Protein AF-A0A0J0YSY3-F1 (afdb_monomer_lite)

Structure (mmCIF, N/CA/C/O backbone):
data_AF-A0A0J0YSY3-F1
#
_entry.id   AF-A0A0J0YSY3-F1
#
loop_
_atom_site.group_PDB
_atom_site.id
_atom_site.type_symbol
_atom_site.label_atom_id
_atom_site.label_alt_id
_atom_site.label_comp_id
_atom_site.label_asym_id
_atom_site.label_entity_id
_atom_site.label_seq_id
_atom_site.pdbx_PDB_ins_code
_atom_site.Cartn_x
_atom_site.Cartn_y
_atom_site.Cartn_z
_atom_site.occupancy
_atom_site.B_iso_or_equiv
_atom_site.auth_seq_id
_atom_site.auth_comp_id
_atom_site.auth_asym_id
_atom_site.auth_atom_id
_atom_site.pdbx_PDB_model_num
ATOM 1 N N . MET A 1 1 ? 6.461 1.077 -29.428 1.00 38.81 1 MET A N 1
ATOM 2 C CA . MET A 1 1 ? 5.343 1.851 -28.844 1.00 38.81 1 MET A CA 1
ATOM 3 C C . MET A 1 1 ? 5.913 2.644 -27.682 1.00 38.81 1 MET A C 1
ATOM 5 O O . MET A 1 1 ? 6.578 2.039 -26.854 1.00 38.81 1 MET A O 1
ATOM 9 N N . ASN A 1 2 ? 5.738 3.968 -27.668 1.00 38.34 2 ASN A N 1
ATOM 10 C CA . ASN A 1 2 ? 6.139 4.813 -26.539 1.00 38.34 2 ASN A CA 1
ATOM 11 C C . ASN A 1 2 ? 5.168 4.562 -25.381 1.00 38.34 2 ASN A C 1
ATOM 13 O O . ASN A 1 2 ? 4.008 4.968 -25.473 1.00 38.34 2 ASN A O 1
ATOM 17 N N . ASN A 1 3 ? 5.628 3.904 -24.317 1.00 43.31 3 ASN A N 1
ATOM 18 C CA . ASN A 1 3 ? 4.895 3.828 -23.055 1.00 43.31 3 ASN A CA 1
ATOM 19 C C . ASN A 1 3 ? 4.979 5.204 -22.387 1.00 43.31 3 ASN A C 1
ATOM 21 O O . ASN A 1 3 ? 5.912 5.491 -21.647 1.00 43.31 3 ASN A O 1
ATOM 25 N N . ARG A 1 4 ? 4.044 6.099 -22.718 1.00 50.94 4 ARG A N 1
ATOM 26 C CA . ARG A 1 4 ? 3.921 7.387 -22.031 1.00 50.94 4 ARG A CA 1
ATOM 27 C C . ARG A 1 4 ? 3.409 7.129 -20.617 1.00 50.94 4 ARG A C 1
ATOM 29 O O . ARG A 1 4 ? 2.248 6.764 -20.460 1.00 50.94 4 ARG A O 1
ATOM 36 N N . LEU A 1 5 ? 4.267 7.334 -19.624 1.00 56.03 5 LEU A N 1
ATOM 37 C CA . LEU A 1 5 ? 3.858 7.396 -18.226 1.00 56.03 5 LEU A CA 1
ATOM 38 C C . LEU A 1 5 ? 2.898 8.559 -18.011 1.00 56.03 5 LEU A C 1
ATOM 40 O O . LEU A 1 5 ? 3.071 9.651 -18.569 1.00 56.03 5 LEU A O 1
ATOM 44 N N . T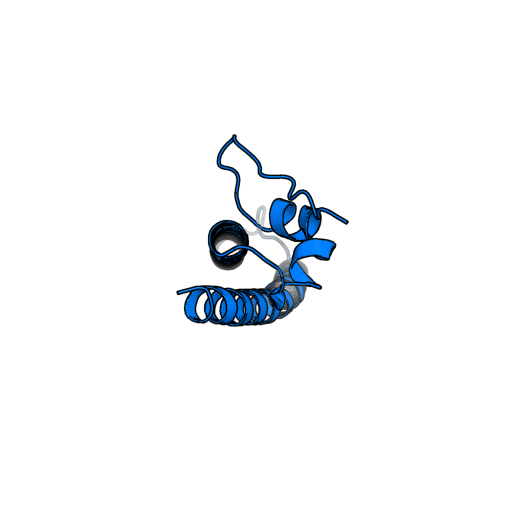HR A 1 6 ? 1.902 8.329 -17.168 1.00 59.59 6 THR A N 1
ATOM 45 C CA . THR A 1 6 ? 1.041 9.407 -16.690 1.00 59.59 6 THR A CA 1
ATOM 46 C C . THR A 1 6 ? 1.732 10.006 -15.474 1.00 59.59 6 THR A C 1
ATOM 48 O O . THR A 1 6 ? 1.519 9.564 -14.355 1.00 59.59 6 THR A O 1
ATOM 51 N N . VAL A 1 7 ? 2.646 10.952 -15.701 1.00 55.84 7 VAL A N 1
ATOM 52 C CA . VAL A 1 7 ? 3.367 11.623 -14.610 1.00 55.84 7 VAL A CA 1
ATOM 53 C C . VAL A 1 7 ? 2.464 12.691 -14.005 1.00 55.84 7 VAL A C 1
ATOM 55 O O . VAL A 1 7 ? 2.104 13.669 -14.672 1.00 55.84 7 VAL A O 1
ATOM 58 N N . ASN A 1 8 ? 2.119 12.532 -12.731 1.00 56.97 8 ASN A N 1
ATOM 59 C CA . ASN A 1 8 ? 1.358 13.535 -12.006 1.00 56.97 8 ASN A CA 1
ATOM 60 C C . ASN A 1 8 ? 2.258 14.717 -11.605 1.00 56.97 8 ASN A C 1
ATOM 62 O O . ASN A 1 8 ? 3.100 14.624 -10.714 1.00 56.97 8 ASN A O 1
ATOM 66 N N . LYS A 1 9 ? 2.058 15.865 -12.261 1.00 53.47 9 LYS A N 1
ATOM 67 C CA . LYS A 1 9 ? 2.801 17.109 -11.989 1.00 53.47 9 LYS A CA 1
ATOM 68 C C . LYS A 1 9 ? 2.396 17.804 -10.682 1.00 53.47 9 LYS A C 1
ATOM 70 O O . LYS A 1 9 ? 3.005 18.808 -10.332 1.00 53.47 9 LYS A O 1
ATOM 75 N N . PHE A 1 10 ? 1.386 17.299 -9.972 1.00 55.12 10 PHE A N 1
ATOM 76 C CA . PHE A 1 10 ? 0.895 17.864 -8.711 1.00 55.12 10 PHE A CA 1
ATOM 77 C C . PHE A 1 10 ? 1.522 17.223 -7.462 1.00 55.12 10 PHE A C 1
ATOM 79 O O . PHE A 1 10 ? 1.003 17.410 -6.367 1.00 55.12 10 PHE A O 1
ATOM 86 N N . HIS A 1 11 ? 2.637 16.495 -7.604 1.00 51.09 11 HIS A N 1
ATOM 87 C CA . HIS A 1 11 ? 3.420 15.907 -6.503 1.00 51.09 11 HIS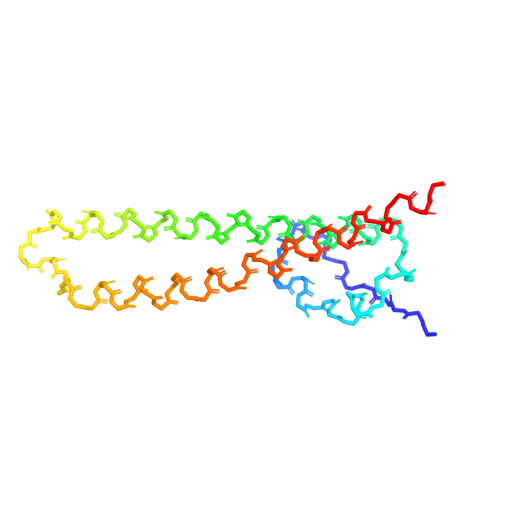 A CA 1
ATOM 88 C C . HIS A 1 11 ? 2.699 14.865 -5.630 1.00 51.09 11 HIS A C 1
ATOM 90 O O . HIS A 1 11 ? 3.269 14.412 -4.642 1.00 51.09 11 HIS A O 1
ATOM 96 N N . TYR A 1 12 ? 1.486 14.438 -5.989 1.00 52.75 12 TYR A N 1
ATOM 97 C CA . TYR A 1 12 ? 0.870 13.269 -5.369 1.00 52.75 12 TYR A CA 1
ATOM 98 C C . TYR A 1 12 ? 1.510 12.010 -5.957 1.00 52.75 12 TYR A C 1
ATOM 100 O O . TYR A 1 12 ? 1.253 11.648 -7.101 1.00 52.75 12 TYR A O 1
ATOM 108 N N . SER A 1 13 ? 2.388 11.389 -5.175 1.00 69.75 13 SER A N 1
ATOM 109 C CA . SER A 1 13 ? 2.993 10.082 -5.424 1.00 69.75 13 SER A CA 1
ATOM 110 C C . SER A 1 13 ? 2.369 9.050 -4.480 1.00 69.75 13 SER A C 1
ATOM 112 O O . SER A 1 13 ? 1.883 9.395 -3.404 1.00 69.75 13 SER A O 1
ATOM 114 N N . GLY A 1 14 ? 2.303 7.784 -4.898 1.00 85.19 14 GLY A N 1
ATOM 115 C CA . GLY A 1 14 ? 1.735 6.720 -4.067 1.00 85.19 14 GLY A CA 1
ATOM 116 C C . GLY A 1 14 ? 1.080 5.596 -4.862 1.00 85.19 14 GLY A C 1
ATOM 117 O O . GLY A 1 14 ? 1.278 5.454 -6.070 1.00 85.19 14 GLY A O 1
ATOM 118 N N . LEU A 1 15 ? 0.255 4.805 -4.172 1.00 88.50 15 LEU A N 1
ATOM 119 C CA . LEU A 1 15 ? -0.381 3.615 -4.740 1.00 88.50 15 LEU A CA 1
ATOM 120 C C . LEU A 1 15 ? -1.246 3.905 -5.985 1.00 88.50 15 LEU A C 1
ATOM 122 O O . LEU A 1 15 ? -1.133 3.146 -6.945 1.00 88.50 15 LEU A O 1
ATOM 126 N N . PRO A 1 16 ? -2.066 4.977 -6.048 1.00 88.12 16 PRO A N 1
ATOM 127 C CA . PRO A 1 16 ? -2.862 5.258 -7.245 1.00 88.12 16 PRO A CA 1
ATOM 128 C C . PRO A 1 16 ? -2.012 5.474 -8.503 1.00 88.12 16 PRO A C 1
ATOM 130 O O . PRO A 1 16 ? -2.351 4.953 -9.563 1.00 88.12 16 PRO A O 1
ATOM 133 N N . GLU A 1 17 ? -0.887 6.183 -8.382 1.00 87.12 17 GLU A N 1
ATOM 134 C CA . GLU A 1 17 ? 0.015 6.435 -9.511 1.00 87.12 17 GLU A CA 1
ATOM 135 C C . GLU A 1 17 ? 0.767 5.165 -9.928 1.00 87.12 17 GLU A C 1
ATOM 137 O O . GLU A 1 17 ? 0.940 4.913 -11.118 1.00 87.12 17 GLU A O 1
ATOM 142 N N . LEU A 1 18 ? 1.140 4.299 -8.980 1.00 88.06 18 LEU A N 1
ATOM 143 C CA . LEU A 1 18 ? 1.664 2.966 -9.303 1.00 88.06 18 LEU A CA 1
ATOM 144 C C . LEU A 1 18 ? 0.654 2.132 -10.099 1.00 88.06 18 LEU A C 1
ATOM 146 O O . LEU A 1 18 ? 0.996 1.552 -11.130 1.00 88.06 18 LEU A O 1
ATOM 150 N N . LEU A 1 19 ? -0.603 2.094 -9.647 1.00 88.38 19 LEU A N 1
ATOM 151 C CA . LEU A 1 19 ? -1.672 1.338 -10.305 1.00 88.38 19 LEU A CA 1
ATOM 152 C C . LEU A 1 19 ? -1.999 1.902 -11.696 1.00 88.38 19 LEU A C 1
ATOM 154 O O . LEU A 1 19 ? -2.246 1.139 -12.634 1.00 88.38 19 LEU A O 1
ATOM 158 N N . GLY A 1 20 ? -1.930 3.225 -11.855 1.00 85.62 20 GLY A N 1
ATOM 159 C CA . GLY A 1 20 ? -2.070 3.905 -13.144 1.00 85.62 20 GLY A CA 1
ATOM 160 C C . GLY A 1 20 ? -0.948 3.588 -14.141 1.00 85.62 20 GLY A C 1
ATOM 161 O O . GLY A 1 20 ? -1.134 3.771 -15.343 1.00 85.62 20 GLY A O 1
ATOM 162 N N . ASN A 1 21 ? 0.189 3.068 -13.669 1.00 86.44 21 ASN A N 1
ATOM 163 C CA . ASN A 1 21 ? 1.376 2.780 -14.475 1.00 86.44 21 ASN A CA 1
ATOM 164 C C . ASN A 1 21 ? 1.778 1.285 -14.449 1.00 86.44 21 ASN A C 1
ATOM 166 O O . ASN A 1 21 ? 2.929 0.934 -14.706 1.00 86.44 21 ASN A O 1
ATOM 170 N N . THR A 1 22 ? 0.827 0.373 -14.222 1.00 85.81 22 THR A N 1
ATOM 171 C CA . THR A 1 22 ? 1.054 -1.094 -14.211 1.00 85.81 22 THR A CA 1
ATOM 172 C C . THR A 1 22 ? 1.734 -1.635 -15.473 1.00 85.81 22 THR A C 1
ATOM 174 O O . THR A 1 22 ? 2.602 -2.501 -15.389 1.00 85.81 22 THR A O 1
ATOM 177 N N . HIS A 1 23 ? 1.410 -1.097 -16.652 1.00 84.00 23 HIS A N 1
ATOM 178 C CA . HIS A 1 23 ? 2.079 -1.471 -17.903 1.00 84.00 23 HIS A CA 1
ATOM 179 C C . HIS A 1 23 ? 3.562 -1.081 -17.946 1.00 84.00 23 HIS A C 1
ATOM 181 O O . HIS A 1 23 ? 4.352 -1.761 -18.604 1.00 84.00 23 HIS A O 1
ATOM 187 N N . ALA A 1 24 ? 3.939 0.006 -17.272 1.00 84.31 24 ALA A N 1
ATOM 188 C CA . ALA A 1 24 ? 5.324 0.442 -17.166 1.00 84.31 24 ALA A CA 1
ATOM 189 C C . ALA A 1 24 ? 6.104 -0.470 -16.208 1.00 84.31 24 ALA A C 1
ATOM 191 O O . ALA A 1 24 ? 7.191 -0.916 -16.557 1.00 84.31 24 ALA A O 1
ATOM 192 N N . LEU A 1 25 ? 5.500 -0.845 -15.073 1.00 84.94 25 LEU A N 1
ATOM 193 C CA . LEU A 1 25 ? 6.071 -1.812 -14.125 1.00 84.94 25 LEU A CA 1
ATOM 194 C C . LEU A 1 25 ? 6.305 -3.187 -14.768 1.00 84.94 25 LEU A C 1
ATOM 196 O O . LEU A 1 25 ? 7.363 -3.777 -14.588 1.00 84.94 25 LEU A O 1
ATOM 200 N N . ALA A 1 26 ? 5.364 -3.666 -15.587 1.00 86.12 26 ALA A N 1
ATOM 201 C CA . ALA A 1 26 ? 5.507 -4.931 -16.316 1.00 86.12 26 ALA A CA 1
ATOM 202 C C . ALA A 1 26 ? 6.621 -4.919 -17.384 1.00 86.12 26 ALA A C 1
ATOM 204 O O . ALA A 1 26 ? 6.968 -5.967 -17.920 1.00 86.12 26 ALA A O 1
ATOM 205 N N . ASN A 1 27 ? 7.151 -3.742 -17.732 1.00 85.69 27 ASN A N 1
ATOM 206 C CA . ASN A 1 27 ? 8.242 -3.565 -18.690 1.00 85.69 27 ASN A CA 1
ATOM 207 C C . ASN A 1 27 ? 9.395 -2.767 -18.057 1.00 85.69 27 ASN A C 1
ATOM 209 O O . ASN A 1 27 ? 9.994 -1.923 -18.729 1.00 85.69 27 ASN A O 1
ATOM 213 N N . SER A 1 28 ? 9.675 -3.012 -16.773 1.00 81.06 28 SER A N 1
ATOM 214 C CA . SER A 1 28 ? 10.633 -2.249 -15.963 1.00 81.06 28 SER A CA 1
ATOM 215 C C . SER A 1 28 ? 12.023 -2.139 -16.600 1.00 81.06 28 SER A C 1
ATOM 217 O O . SER A 1 28 ? 12.614 -1.065 -16.583 1.00 81.06 28 SER A O 1
ATOM 219 N N . GLU A 1 29 ? 12.495 -3.192 -17.271 1.00 80.75 29 GLU A N 1
ATOM 220 C CA . GLU A 1 29 ? 13.782 -3.239 -17.992 1.00 80.75 29 GLU A CA 1
ATOM 221 C C . GLU A 1 29 ? 13.921 -2.201 -19.122 1.00 80.75 29 GLU A C 1
ATOM 223 O O . GLU A 1 29 ? 15.017 -1.946 -19.615 1.00 80.75 29 GLU A O 1
ATOM 228 N N . ARG A 1 30 ? 12.810 -1.622 -19.592 1.00 83.38 30 ARG A N 1
ATOM 229 C CA . ARG A 1 30 ? 12.787 -0.635 -20.686 1.00 83.38 30 ARG A CA 1
ATOM 230 C C . ARG A 1 30 ? 12.541 0.788 -20.199 1.00 83.38 30 ARG A C 1
ATOM 232 O O . ARG A 1 30 ? 12.350 1.679 -21.029 1.00 83.38 30 ARG A O 1
ATOM 239 N N . LEU A 1 31 ? 12.466 0.990 -18.886 1.00 84.44 31 LEU A N 1
ATOM 240 C CA . LEU A 1 31 ? 12.253 2.307 -18.305 1.00 84.44 31 LEU A CA 1
ATOM 241 C C . LEU A 1 31 ? 13.522 3.144 -18.402 1.00 84.44 31 LEU A C 1
ATOM 243 O O . LEU A 1 31 ? 14.638 2.633 -18.313 1.00 84.44 31 LEU A O 1
ATOM 247 N N . SER A 1 32 ? 13.340 4.452 -18.568 1.00 85.69 32 SER A N 1
ATOM 248 C CA . SER A 1 32 ? 14.438 5.380 -18.334 1.00 85.69 32 SER A CA 1
ATOM 249 C C . SER A 1 32 ? 14.768 5.427 -16.831 1.00 85.69 32 SER A C 1
ATOM 251 O O . SER A 1 32 ? 13.892 5.141 -16.007 1.00 85.69 32 SER A O 1
ATOM 253 N N . PRO A 1 33 ? 15.995 5.817 -16.441 1.00 86.50 33 PRO A N 1
ATOM 254 C CA . PRO A 1 33 ? 16.333 5.998 -15.030 1.00 86.50 33 PRO A CA 1
ATOM 255 C C . PRO A 1 33 ? 15.388 6.969 -14.303 1.00 86.50 33 PRO A C 1
ATOM 257 O O . PRO A 1 33 ? 14.963 6.687 -13.189 1.00 86.50 33 PRO A O 1
ATOM 260 N N . GLU A 1 34 ? 14.985 8.066 -14.955 1.00 85.12 34 GLU A N 1
ATOM 261 C CA . GLU A 1 34 ? 14.060 9.065 -14.390 1.00 85.12 34 GLU A CA 1
ATOM 262 C C . GLU A 1 34 ? 12.670 8.476 -14.105 1.00 85.12 34 GLU A C 1
ATOM 264 O O . GLU A 1 34 ? 12.055 8.741 -13.069 1.00 85.12 34 GLU A O 1
ATOM 269 N N . ASP A 1 35 ? 12.181 7.637 -15.016 1.00 87.12 35 ASP A N 1
ATOM 270 C CA . ASP A 1 35 ? 10.901 6.951 -14.878 1.00 87.12 35 ASP A CA 1
ATOM 271 C C . ASP A 1 35 ? 10.941 5.891 -13.770 1.00 87.12 35 ASP A C 1
ATOM 273 O O . ASP A 1 35 ? 9.986 5.747 -12.999 1.00 87.12 35 ASP A O 1
ATOM 277 N N . ALA A 1 36 ? 12.058 5.166 -13.671 1.00 87.56 36 ALA A N 1
ATOM 278 C CA . ALA A 1 36 ? 12.291 4.204 -12.603 1.00 87.56 36 ALA A CA 1
ATOM 279 C C . ALA A 1 36 ? 12.356 4.899 -11.229 1.00 87.56 36 ALA A C 1
ATOM 281 O O . ALA A 1 36 ? 11.701 4.439 -10.292 1.00 87.56 36 ALA A O 1
ATOM 282 N N . ASP A 1 37 ? 13.050 6.039 -11.120 1.00 87.88 37 ASP A N 1
ATOM 283 C CA . ASP A 1 37 ? 13.096 6.884 -9.916 1.00 87.88 37 ASP A CA 1
ATOM 284 C C . ASP A 1 37 ? 11.698 7.346 -9.486 1.00 87.88 37 ASP A C 1
ATOM 286 O O . ASP A 1 37 ? 11.337 7.253 -8.307 1.00 87.88 37 ASP A O 1
ATOM 290 N N . TYR A 1 38 ? 10.883 7.813 -10.435 1.00 88.12 38 TYR A N 1
ATOM 291 C CA . TYR A 1 38 ? 9.518 8.256 -10.157 1.00 88.12 38 TYR A CA 1
ATOM 292 C C . TYR A 1 38 ? 8.640 7.120 -9.616 1.00 88.12 38 TYR A C 1
ATOM 294 O O . TYR A 1 38 ? 7.978 7.279 -8.584 1.00 88.12 38 TYR A O 1
ATOM 302 N N . LEU A 1 39 ? 8.647 5.957 -10.274 1.00 90.25 39 LEU A N 1
ATOM 303 C CA . LEU A 1 39 ? 7.860 4.799 -9.838 1.00 90.25 39 LEU A CA 1
ATOM 304 C C . LEU A 1 39 ? 8.359 4.245 -8.500 1.00 90.25 39 LEU A C 1
ATOM 306 O O . LEU A 1 39 ? 7.543 3.867 -7.657 1.00 90.25 39 LEU A O 1
ATOM 310 N N . HIS A 1 40 ? 9.672 4.271 -8.262 1.00 91.19 40 HIS A N 1
ATOM 311 C CA . HIS A 1 40 ? 10.254 3.887 -6.980 1.00 91.19 40 HIS A CA 1
ATOM 312 C C . HIS A 1 40 ? 9.773 4.827 -5.870 1.00 91.19 40 HIS A C 1
ATOM 314 O O . HIS A 1 40 ? 9.354 4.369 -4.808 1.00 91.19 40 HIS A O 1
ATOM 320 N N . SER A 1 41 ? 9.773 6.142 -6.109 1.00 89.69 41 SER A N 1
ATOM 321 C CA . SER A 1 41 ? 9.240 7.124 -5.157 1.00 89.69 41 SER A CA 1
ATOM 322 C C . SER A 1 41 ? 7.747 6.911 -4.875 1.00 89.69 41 SER A C 1
ATOM 324 O O . SER A 1 41 ? 7.308 7.057 -3.733 1.00 89.69 41 SER A O 1
ATOM 326 N N . CYS A 1 42 ? 6.962 6.513 -5.880 1.00 91.19 42 CYS A N 1
ATOM 327 C CA . CYS A 1 42 ? 5.554 6.168 -5.679 1.00 91.19 42 CYS A CA 1
ATOM 328 C C . CYS A 1 42 ? 5.381 4.918 -4.802 1.00 91.19 42 CYS A C 1
ATOM 330 O O . CYS A 1 42 ? 4.511 4.911 -3.929 1.00 91.19 42 CYS A O 1
ATOM 332 N N . ALA A 1 43 ? 6.207 3.886 -4.997 1.00 91.94 43 ALA A N 1
ATOM 333 C CA . ALA A 1 43 ? 6.194 2.676 -4.172 1.00 91.94 43 ALA A CA 1
ATOM 334 C C . ALA A 1 43 ? 6.605 2.942 -2.723 1.00 91.94 43 ALA A C 1
ATOM 336 O O . ALA A 1 43 ? 5.911 2.505 -1.804 1.00 91.94 43 ALA A O 1
ATOM 337 N N . ASP A 1 44 ? 7.653 3.735 -2.519 1.00 91.19 44 ASP A N 1
ATOM 338 C CA . ASP A 1 44 ? 8.104 4.152 -1.192 1.00 91.19 44 ASP A CA 1
ATOM 339 C C . ASP A 1 44 ? 7.015 4.949 -0.452 1.00 91.19 44 ASP A C 1
ATOM 341 O O . ASP A 1 44 ? 6.636 4.620 0.673 1.00 91.19 44 ASP A O 1
ATOM 345 N N . SER A 1 45 ? 6.408 5.933 -1.124 1.00 91.38 45 SER A N 1
ATOM 346 C CA . SER A 1 45 ? 5.311 6.726 -0.558 1.00 91.38 45 SER A CA 1
ATOM 347 C C . SER A 1 45 ? 4.084 5.872 -0.202 1.00 91.38 45 SER A C 1
ATOM 349 O O . SER A 1 45 ? 3.46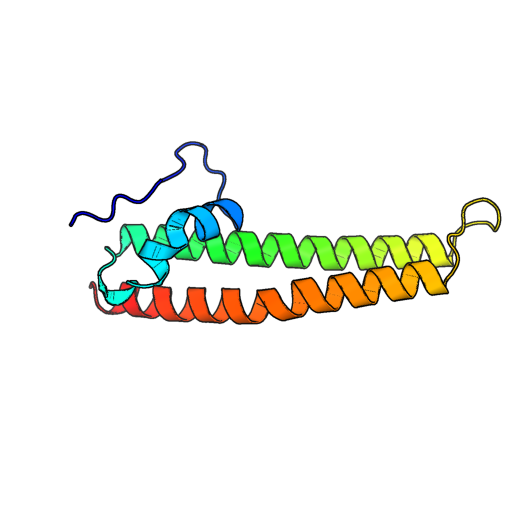6 6.062 0.854 1.00 91.38 45 SER A O 1
ATOM 351 N N . ALA A 1 46 ? 3.747 4.885 -1.042 1.00 92.19 46 ALA A N 1
ATOM 352 C CA . ALA A 1 46 ? 2.682 3.927 -0.758 1.00 92.19 46 ALA A CA 1
ATOM 353 C C . ALA A 1 46 ? 2.997 3.085 0.486 1.00 92.19 46 ALA A C 1
ATOM 355 O O . ALA A 1 46 ? 2.132 2.916 1.346 1.00 92.19 46 ALA A O 1
ATOM 356 N N . MET A 1 47 ? 4.235 2.604 0.611 1.00 92.50 47 MET A N 1
ATOM 357 C CA . MET A 1 47 ? 4.681 1.803 1.749 1.00 92.50 47 MET A CA 1
ATOM 358 C C . MET A 1 47 ? 4.628 2.600 3.059 1.00 92.50 47 MET A C 1
ATOM 360 O O . MET A 1 47 ? 4.092 2.104 4.051 1.00 92.50 47 MET A O 1
ATOM 364 N N . VAL A 1 48 ? 5.094 3.853 3.054 1.00 91.06 48 VAL A N 1
ATOM 365 C CA . VAL A 1 48 ? 4.989 4.760 4.211 1.00 91.06 48 VAL A CA 1
ATOM 366 C C . VAL A 1 48 ? 3.528 4.987 4.604 1.00 91.06 48 VAL A C 1
ATOM 368 O O . VAL A 1 48 ? 3.173 4.823 5.771 1.00 91.06 48 VAL A O 1
ATOM 371 N N . SER A 1 49 ? 2.663 5.302 3.635 1.00 90.19 49 SER A N 1
ATOM 372 C CA . SER A 1 49 ? 1.236 5.561 3.885 1.00 90.19 49 SER A CA 1
ATOM 373 C C . SER A 1 49 ? 0.527 4.348 4.494 1.00 90.19 49 SER A C 1
ATOM 375 O O . SER A 1 49 ? -0.258 4.485 5.433 1.00 90.19 49 SER A O 1
ATOM 377 N N . LEU A 1 50 ? 0.828 3.148 3.990 1.00 91.00 50 LEU A N 1
ATOM 378 C CA . LEU A 1 50 ? 0.300 1.891 4.515 1.00 91.00 50 LEU A CA 1
ATOM 379 C C . LEU A 1 50 ? 0.793 1.610 5.943 1.00 91.00 50 LEU A C 1
ATOM 381 O O . LEU A 1 50 ? 0.006 1.184 6.789 1.00 91.00 50 LEU A O 1
ATOM 385 N N . GLY A 1 51 ? 2.062 1.905 6.238 1.00 89.81 51 GLY A N 1
ATOM 386 C CA . GLY A 1 51 ? 2.609 1.813 7.593 1.00 89.81 51 GLY A CA 1
ATOM 387 C C . GLY A 1 51 ? 1.910 2.760 8.575 1.00 89.81 51 GLY A C 1
ATOM 388 O O . GLY A 1 51 ? 1.489 2.334 9.651 1.00 89.81 51 GLY A O 1
ATOM 389 N N . SER A 1 52 ? 1.697 4.021 8.186 1.00 89.19 52 SER A N 1
ATOM 390 C CA . SER A 1 52 ? 0.950 4.994 9.000 1.00 89.19 52 SER A CA 1
ATOM 391 C C . SER A 1 52 ? -0.507 4.582 9.227 1.00 89.19 52 SER A C 1
ATOM 393 O O . SER A 1 52 ? -1.065 4.830 10.300 1.00 89.19 52 SER A O 1
ATOM 395 N N . LEU A 1 53 ? -1.131 3.934 8.240 1.00 87.75 53 LEU A N 1
ATOM 396 C CA . LEU A 1 53 ? -2.480 3.393 8.376 1.00 87.75 53 LEU A CA 1
ATOM 397 C C . LEU A 1 53 ? -2.531 2.288 9.442 1.00 87.75 53 LEU A C 1
ATOM 399 O O . LEU A 1 53 ? -3.384 2.348 10.327 1.00 87.75 53 LEU A O 1
ATOM 403 N N . LEU A 1 54 ? -1.596 1.329 9.412 1.00 88.62 54 LEU A N 1
ATOM 404 C CA . LEU A 1 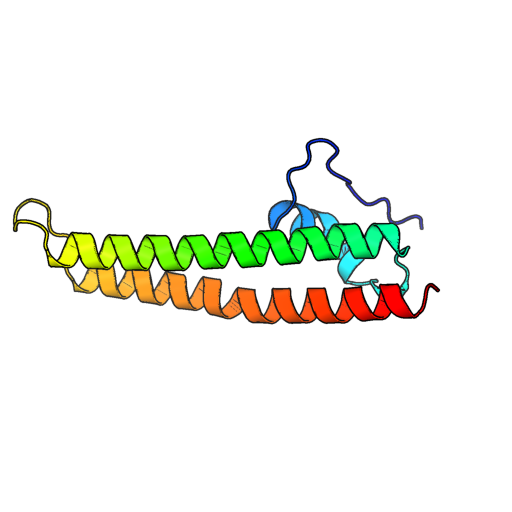54 ? -1.494 0.276 10.432 1.00 88.62 54 LEU A CA 1
ATOM 405 C C . LEU A 1 54 ? -1.279 0.849 11.836 1.00 88.62 54 LEU A C 1
ATOM 407 O O . LEU A 1 54 ? -1.944 0.428 12.783 1.00 88.62 54 LEU A O 1
ATOM 411 N N . GLU A 1 55 ? -0.400 1.843 11.972 1.00 89.38 55 GLU A N 1
ATOM 412 C CA . GLU A 1 55 ? -0.169 2.517 13.252 1.00 89.38 55 GLU A CA 1
ATOM 413 C C . GLU A 1 55 ? -1.443 3.207 13.764 1.00 89.38 55 GLU A C 1
ATOM 415 O O . GLU A 1 55 ? -1.801 3.083 14.938 1.00 89.38 55 GLU A O 1
ATOM 420 N N . THR A 1 56 ? -2.161 3.901 12.877 1.00 87.25 56 THR A N 1
ATOM 421 C CA . THR A 1 56 ? -3.417 4.584 13.214 1.00 87.25 56 THR A CA 1
ATOM 422 C C . THR A 1 56 ? -4.464 3.589 13.703 1.00 87.25 56 THR A C 1
ATOM 424 O O . THR A 1 56 ? -5.117 3.836 14.717 1.00 87.25 56 THR A O 1
ATOM 427 N N . PHE A 1 57 ? -4.588 2.434 13.047 1.00 85.38 57 PHE A N 1
ATOM 428 C CA . PHE A 1 57 ? -5.486 1.376 13.506 1.00 85.38 57 PHE A CA 1
ATOM 429 C C . PHE A 1 57 ? -5.078 0.819 14.870 1.00 85.38 57 PHE A C 1
ATOM 431 O O . PHE A 1 57 ? -5.942 0.678 15.733 1.00 85.38 57 PHE A O 1
ATOM 438 N N . GLY A 1 58 ? -3.786 0.582 15.110 1.00 86.88 58 GLY A N 1
ATOM 439 C CA . GLY A 1 58 ? -3.296 0.160 16.426 1.00 86.88 58 GLY A CA 1
ATOM 440 C C . GLY A 1 58 ? -3.695 1.137 17.539 1.00 86.88 58 GLY A C 1
ATOM 441 O O . GLY A 1 58 ? -4.218 0.721 18.573 1.00 86.88 58 GLY A O 1
ATOM 442 N N . ARG A 1 59 ? -3.557 2.444 17.288 1.00 87.38 59 ARG A N 1
ATOM 443 C CA . ARG A 1 59 ? -3.992 3.497 18.223 1.00 87.38 59 ARG A CA 1
ATOM 444 C C . ARG A 1 59 ? -5.508 3.498 18.436 1.00 87.38 59 ARG A C 1
ATOM 446 O O . ARG A 1 59 ? -5.958 3.689 19.560 1.00 87.38 59 ARG A O 1
ATOM 453 N N . LEU A 1 60 ? -6.312 3.275 17.394 1.00 85.81 60 LEU A N 1
ATOM 454 C CA . LEU A 1 60 ? -7.775 3.198 17.525 1.00 85.81 60 LEU A CA 1
ATOM 455 C C . LEU A 1 60 ? -8.221 1.993 18.363 1.00 85.81 60 LEU A C 1
ATOM 457 O O . LEU A 1 60 ? -9.148 2.118 19.162 1.00 85.81 60 LEU A O 1
ATOM 461 N N . VAL A 1 61 ? -7.545 0.850 18.226 1.00 87.31 61 VAL A N 1
ATOM 462 C CA . VAL A 1 61 ? -7.785 -0.344 19.055 1.00 87.31 61 VAL A CA 1
ATOM 463 C C . VAL A 1 61 ? -7.472 -0.052 20.520 1.00 87.31 61 VAL A C 1
ATOM 465 O O . VAL A 1 61 ? -8.264 -0.393 21.398 1.00 87.31 61 VAL A O 1
ATOM 468 N N . GLU A 1 62 ? -6.347 0.612 20.784 1.00 88.56 62 GLU A N 1
ATOM 469 C CA . GLU A 1 62 ? -5.956 1.032 22.131 1.00 88.56 62 GLU A CA 1
ATOM 470 C C . GLU A 1 62 ? -6.954 2.034 22.728 1.00 88.56 62 GLU A C 1
ATOM 472 O O . GLU A 1 62 ? -7.357 1.898 23.880 1.00 88.56 62 GLU A O 1
ATOM 477 N N . VAL A 1 63 ? -7.425 3.010 21.950 1.00 88.69 63 VAL A N 1
ATOM 478 C CA . VAL A 1 63 ? -8.474 3.938 22.401 1.00 88.69 63 VAL A CA 1
ATOM 479 C C . VAL A 1 63 ? -9.766 3.183 22.716 1.00 88.69 63 VAL A C 1
ATOM 481 O O . VAL A 1 63 ? -10.387 3.439 23.748 1.00 88.69 63 VAL A O 1
ATOM 484 N N . ASN A 1 64 ? -10.159 2.223 21.874 1.00 88.31 64 ASN A N 1
ATOM 485 C CA . ASN A 1 64 ? -11.362 1.428 22.096 1.00 88.31 64 ASN A CA 1
ATOM 486 C C . ASN A 1 64 ? -11.272 0.573 23.369 1.00 88.31 64 ASN A C 1
ATOM 488 O O . ASN A 1 64 ? -12.251 0.483 24.106 1.00 88.31 64 ASN A O 1
ATOM 492 N N . SER A 1 65 ? -10.112 -0.021 23.673 1.00 87.69 65 SER A N 1
ATOM 493 C CA . SER A 1 65 ? -9.951 -0.864 24.869 1.00 87.69 65 SER A CA 1
ATOM 494 C C . SER A 1 65 ? -10.102 -0.088 26.184 1.00 87.69 65 SER A C 1
ATOM 496 O O . SER A 1 65 ? -10.502 -0.671 27.193 1.00 87.69 65 SER A O 1
ATOM 498 N N . HIS A 1 66 ? -9.851 1.224 26.160 1.00 90.06 66 HIS A N 1
ATOM 499 C CA . HIS A 1 66 ? -10.008 2.128 27.302 1.00 90.06 66 HIS A CA 1
ATOM 500 C C . HIS A 1 66 ? -11.309 2.950 27.262 1.00 90.06 66 HIS A C 1
ATOM 502 O O . HIS A 1 66 ? -11.566 3.742 28.173 1.00 90.06 66 HIS A O 1
ATOM 508 N N . ALA A 1 67 ? -12.143 2.785 26.231 1.00 87.62 67 ALA A N 1
ATOM 509 C CA . ALA A 1 67 ? -13.391 3.523 26.095 1.00 87.62 67 ALA A CA 1
ATOM 510 C C . ALA A 1 67 ? -14.433 3.092 27.144 1.00 87.62 67 ALA A C 1
ATOM 512 O O . ALA A 1 67 ? -14.567 1.914 27.512 1.00 87.62 67 ALA A O 1
ATOM 513 N N . THR A 1 68 ? -15.229 4.061 27.602 1.00 87.56 68 THR A N 1
ATOM 514 C CA . TH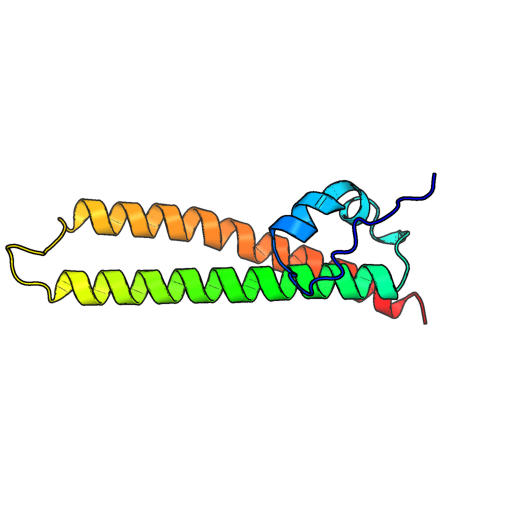R A 1 68 ? -16.393 3.787 28.453 1.00 87.56 68 THR A CA 1
ATOM 515 C C . THR A 1 68 ? -17.380 2.881 27.718 1.00 87.56 68 THR A C 1
ATOM 517 O O . THR A 1 68 ? -17.427 2.862 26.492 1.00 87.56 68 THR A O 1
ATOM 520 N N . GLU A 1 69 ? -18.181 2.114 28.460 1.00 83.12 69 GLU A N 1
ATOM 521 C CA . GLU A 1 69 ? -19.086 1.099 27.892 1.00 83.12 69 GLU A CA 1
ATOM 522 C C . GLU A 1 69 ? -20.028 1.647 26.802 1.00 83.12 69 GLU A C 1
ATOM 524 O O . GLU A 1 69 ? -20.282 0.968 25.819 1.00 83.12 69 GLU A O 1
ATOM 529 N N . VAL A 1 70 ? -20.453 2.910 26.915 1.00 82.25 70 VAL A N 1
ATOM 530 C CA . VAL A 1 70 ? -21.330 3.594 25.942 1.00 82.25 70 VAL A CA 1
ATOM 531 C C . VAL A 1 70 ? -20.650 3.858 24.589 1.00 82.25 70 VAL A C 1
ATOM 533 O O . VAL A 1 70 ? -21.328 3.976 23.572 1.00 82.25 70 VAL A O 1
ATOM 536 N N . HIS A 1 71 ? -19.321 3.973 24.562 1.00 81.19 71 HIS A N 1
ATOM 537 C CA . HIS A 1 71 ? -18.544 4.312 23.362 1.00 81.19 71 HIS A CA 1
ATOM 538 C C . HIS A 1 71 ? -17.628 3.178 22.893 1.00 81.19 71 HIS A C 1
ATOM 540 O O . HIS A 1 71 ? -16.915 3.338 21.904 1.00 81.19 71 HIS A O 1
ATOM 546 N N . ARG A 1 72 ? -17.627 2.048 23.603 1.00 87.81 72 ARG A N 1
ATOM 547 C CA . ARG A 1 72 ? -16.792 0.895 23.290 1.00 87.81 72 ARG A CA 1
ATOM 548 C C . ARG A 1 72 ? -17.431 0.084 22.171 1.00 87.81 72 ARG A C 1
ATOM 550 O O . ARG A 1 72 ? -18.544 -0.411 22.309 1.00 87.81 72 ARG A O 1
ATOM 557 N N . ILE A 1 73 ? -16.699 -0.087 21.083 1.00 86.12 73 ILE A N 1
ATOM 558 C CA . ILE A 1 73 ? -17.021 -1.057 20.041 1.00 86.12 73 ILE A CA 1
ATOM 559 C C . ILE A 1 73 ? -16.721 -2.453 20.587 1.00 86.12 73 ILE A C 1
ATOM 561 O O . ILE A 1 73 ? -15.712 -2.662 21.268 1.00 86.12 73 ILE A O 1
ATOM 565 N N . GLU A 1 74 ? -17.591 -3.412 20.279 1.00 87.19 74 GLU A N 1
ATOM 566 C CA . GLU A 1 74 ? -17.403 -4.810 20.659 1.00 87.19 74 GLU A CA 1
ATOM 567 C C . GLU A 1 74 ? -16.051 -5.351 20.174 1.00 87.19 74 GLU A C 1
ATOM 569 O O . GLU A 1 74 ? -15.657 -5.166 19.018 1.00 87.19 74 GLU A O 1
ATOM 574 N N . ASN A 1 75 ? -15.345 -6.054 21.064 1.00 80.81 75 ASN A N 1
ATOM 575 C CA . ASN A 1 75 ? -13.986 -6.528 20.802 1.00 80.81 75 ASN A CA 1
ATOM 576 C C . ASN A 1 75 ? -13.898 -7.436 19.571 1.00 80.81 75 ASN A C 1
ATOM 578 O O . ASN A 1 75 ? -12.920 -7.346 18.840 1.00 80.81 75 ASN A O 1
ATOM 582 N N . GLU A 1 76 ? -14.904 -8.275 19.310 1.00 85.12 76 GLU A N 1
ATOM 583 C CA . GLU A 1 76 ? -14.920 -9.147 18.126 1.00 85.12 76 GLU A CA 1
ATOM 584 C C . GLU A 1 76 ? -14.909 -8.338 16.823 1.00 85.12 76 GLU A C 1
ATOM 586 O O . GLU A 1 76 ? -14.137 -8.639 15.915 1.00 85.12 76 GLU A O 1
ATOM 591 N N . THR A 1 77 ? -15.685 -7.250 16.766 1.00 85.00 77 THR A N 1
ATOM 592 C CA . THR A 1 77 ? -15.729 -6.351 15.602 1.00 85.00 77 THR A CA 1
ATOM 593 C C . THR A 1 77 ? -14.383 -5.659 15.388 1.00 85.00 77 THR A C 1
ATOM 595 O O . THR A 1 77 ? -13.895 -5.570 14.261 1.00 85.00 77 THR A O 1
ATOM 598 N N . VAL A 1 78 ? -13.749 -5.198 16.470 1.00 84.50 78 VAL A N 1
ATOM 599 C CA . VAL A 1 78 ? -12.427 -4.557 16.405 1.00 84.50 78 VAL A CA 1
ATOM 600 C C . VAL A 1 78 ? -11.349 -5.549 15.971 1.00 84.50 78 VAL A C 1
ATOM 602 O O . VAL A 1 78 ? -10.539 -5.228 15.104 1.00 84.50 78 VAL A O 1
ATOM 605 N N . VAL A 1 79 ? -11.353 -6.763 16.524 1.00 82.81 79 VAL A N 1
ATOM 606 C CA . VAL A 1 79 ? -10.401 -7.821 16.160 1.00 82.81 79 VAL A CA 1
ATOM 607 C C . VAL A 1 79 ? -10.546 -8.199 14.689 1.00 82.81 79 VAL A C 1
ATOM 609 O O . VAL A 1 79 ? -9.534 -8.275 13.994 1.00 82.81 79 VAL A O 1
ATOM 612 N N . GLN A 1 80 ? -11.771 -8.375 14.190 1.00 88.06 80 GLN A N 1
ATOM 613 C CA . GLN A 1 80 ? -11.991 -8.706 12.783 1.00 88.06 80 GLN A CA 1
ATOM 614 C C . GLN A 1 80 ? -11.491 -7.590 11.857 1.00 88.06 80 GLN A C 1
ATOM 616 O O . GLN A 1 80 ? -10.748 -7.866 10.919 1.00 88.06 80 GLN A O 1
ATOM 621 N N . ALA A 1 81 ? -11.802 -6.326 12.164 1.00 86.69 81 ALA A N 1
ATOM 622 C CA . ALA A 1 81 ? -11.331 -5.191 11.373 1.00 86.69 81 ALA A CA 1
ATOM 623 C C . ALA A 1 81 ? -9.794 -5.100 11.332 1.00 86.69 81 ALA A C 1
ATOM 625 O O . ALA A 1 81 ? -9.212 -4.829 10.281 1.00 86.69 81 ALA A O 1
ATOM 626 N N . VAL A 1 82 ? -9.119 -5.364 12.457 1.00 85.44 82 VAL A N 1
ATOM 627 C CA . VAL A 1 82 ? -7.648 -5.394 12.527 1.00 85.44 82 VAL A CA 1
ATOM 628 C C . VAL A 1 82 ? -7.071 -6.550 11.713 1.00 85.44 82 VAL A C 1
ATOM 630 O O . VAL A 1 82 ? -6.068 -6.362 11.026 1.00 85.44 82 VAL A O 1
ATOM 633 N N . LEU A 1 83 ? -7.682 -7.736 11.769 1.00 85.56 83 LEU A N 1
ATOM 634 C CA . LEU A 1 83 ? -7.245 -8.896 10.988 1.00 85.56 83 LEU A CA 1
ATOM 635 C C . LEU A 1 83 ? -7.392 -8.656 9.483 1.00 85.56 83 LEU A C 1
ATOM 637 O O . LEU A 1 83 ? -6.453 -8.932 8.732 1.00 85.56 83 LEU A O 1
ATOM 641 N N . ASP A 1 84 ? -8.521 -8.099 9.050 1.00 89.50 84 ASP A N 1
ATOM 642 C CA . ASP A 1 84 ? -8.773 -7.777 7.643 1.00 89.50 84 ASP A CA 1
ATOM 643 C C . ASP A 1 84 ? -7.754 -6.746 7.139 1.00 89.50 84 ASP A C 1
ATOM 645 O O . ASP A 1 84 ? -7.109 -6.943 6.106 1.00 89.50 84 ASP A O 1
ATOM 649 N N . MET A 1 85 ? -7.526 -5.683 7.915 1.00 86.62 85 MET A N 1
ATOM 650 C CA . MET A 1 85 ? -6.544 -4.649 7.587 1.00 86.62 85 MET A CA 1
ATOM 651 C C . MET A 1 85 ? -5.111 -5.182 7.552 1.00 86.62 85 MET A C 1
ATOM 653 O O . MET A 1 85 ? -4.380 -4.890 6.605 1.00 86.62 85 MET A O 1
ATOM 657 N N . ASN A 1 86 ? -4.705 -5.989 8.535 1.00 84.75 86 ASN A N 1
ATOM 658 C CA . ASN A 1 86 ? -3.384 -6.622 8.543 1.00 84.75 86 ASN A CA 1
ATOM 659 C C . ASN A 1 86 ? -3.196 -7.553 7.347 1.00 84.75 86 ASN A C 1
ATOM 661 O O . ASN A 1 86 ? -2.110 -7.597 6.779 1.00 84.75 86 ASN A O 1
ATOM 665 N N . THR A 1 87 ? -4.241 -8.273 6.943 1.00 88.25 87 THR A N 1
ATOM 666 C CA . THR A 1 87 ? -4.184 -9.159 5.776 1.00 88.25 87 THR A CA 1
ATOM 667 C C . THR A 1 87 ? -3.984 -8.356 4.494 1.00 88.25 87 THR A C 1
ATOM 669 O O . THR A 1 87 ? -3.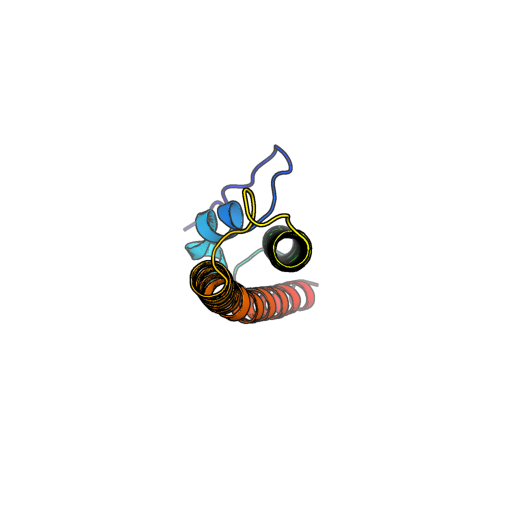101 -8.673 3.698 1.00 88.25 87 THR A O 1
ATOM 672 N N . ILE A 1 88 ? -4.757 -7.281 4.311 1.00 87.69 88 ILE A N 1
ATOM 673 C CA . ILE A 1 88 ? -4.665 -6.422 3.126 1.00 87.69 88 ILE A CA 1
ATOM 674 C C . ILE A 1 88 ? -3.303 -5.724 3.076 1.00 87.69 88 ILE A C 1
ATOM 676 O O . ILE A 1 88 ? -2.590 -5.820 2.079 1.00 87.69 88 ILE A O 1
ATOM 680 N N . VAL A 1 89 ? -2.913 -5.033 4.148 1.00 87.25 89 VAL A N 1
ATOM 681 C CA . VAL A 1 89 ? -1.677 -4.242 4.159 1.00 87.25 89 VAL A CA 1
ATOM 682 C C . VAL A 1 89 ? -0.442 -5.139 4.196 1.00 87.25 89 VAL A C 1
ATOM 684 O O . VAL A 1 89 ? 0.503 -4.907 3.443 1.00 87.25 89 VAL A O 1
ATOM 687 N N . GLY A 1 90 ? -0.464 -6.194 5.010 1.00 84.19 90 GLY A N 1
ATOM 688 C CA . GLY A 1 90 ? 0.625 -7.162 5.110 1.00 84.19 90 GLY A CA 1
ATOM 689 C C . GLY A 1 90 ? 0.874 -7.923 3.809 1.00 84.19 90 GLY A C 1
ATOM 690 O O . GLY A 1 90 ? 2.014 -8.282 3.540 1.00 84.19 90 GLY A O 1
ATOM 691 N N . GLY A 1 91 ? -0.150 -8.117 2.970 1.00 87.31 91 GLY A N 1
ATOM 692 C CA . GLY A 1 91 ? 0.020 -8.659 1.620 1.00 87.31 91 GLY A CA 1
ATOM 693 C C . GLY A 1 91 ? 0.595 -7.650 0.619 1.00 87.31 91 GLY A C 1
ATOM 694 O O . GLY A 1 91 ? 1.344 -8.032 -0.275 1.00 87.31 91 GLY A O 1
ATOM 695 N N . LEU A 1 92 ? 0.280 -6.360 0.771 1.00 88.88 92 LEU A N 1
ATOM 696 C CA . LEU A 1 92 ? 0.723 -5.307 -0.152 1.00 88.88 92 LEU A CA 1
ATOM 697 C C . LEU A 1 92 ? 2.166 -4.848 0.093 1.00 88.88 92 LEU A C 1
ATOM 699 O O . LEU A 1 92 ? 2.869 -4.532 -0.865 1.00 88.88 92 LEU A O 1
ATOM 703 N N . MET A 1 93 ? 2.625 -4.807 1.347 1.00 90.38 93 MET A N 1
ATOM 704 C CA . MET A 1 93 ? 3.974 -4.323 1.675 1.00 90.38 93 MET A CA 1
ATOM 705 C C . MET A 1 93 ? 5.106 -5.135 1.009 1.00 90.38 93 MET A C 1
ATOM 707 O O . MET A 1 93 ? 6.003 -4.503 0.451 1.00 90.38 93 MET A O 1
ATOM 711 N N . PRO A 1 94 ? 5.087 -6.486 0.988 1.00 91.44 94 PRO A N 1
ATOM 712 C CA . PRO A 1 94 ? 6.096 -7.275 0.277 1.00 91.44 94 PRO A CA 1
ATOM 713 C C . PRO A 1 94 ? 6.120 -6.989 -1.225 1.00 91.44 94 PRO A C 1
ATOM 715 O O . PRO A 1 94 ? 7.192 -6.813 -1.792 1.00 91.44 94 PRO A O 1
ATOM 718 N N . VAL A 1 95 ? 4.947 -6.854 -1.852 1.00 92.12 95 VAL A N 1
ATOM 719 C CA . VAL A 1 95 ? 4.834 -6.556 -3.289 1.00 92.12 95 VAL A CA 1
ATOM 720 C C . VAL A 1 95 ? 5.440 -5.190 -3.613 1.00 92.12 95 VAL A C 1
ATOM 722 O O . VAL A 1 95 ? 6.163 -5.041 -4.595 1.00 92.12 95 VAL A O 1
ATOM 725 N N . LEU A 1 96 ? 5.187 -4.180 -2.776 1.00 92.50 96 LEU A N 1
ATOM 726 C CA . LEU A 1 96 ? 5.799 -2.859 -2.941 1.00 92.50 96 LEU A CA 1
ATOM 727 C C . LEU A 1 96 ? 7.322 -2.906 -2.754 1.00 92.50 96 LEU A C 1
ATOM 729 O O . LEU A 1 96 ? 8.040 -2.248 -3.504 1.00 92.50 96 LEU A O 1
ATOM 733 N N . ALA A 1 97 ? 7.817 -3.701 -1.803 1.00 92.06 97 ALA A N 1
ATOM 734 C CA . ALA A 1 97 ? 9.250 -3.874 -1.579 1.00 92.06 97 ALA A CA 1
ATOM 735 C C . ALA A 1 97 ? 9.952 -4.556 -2.768 1.00 92.06 97 ALA A C 1
ATOM 737 O O . ALA A 1 97 ? 11.031 -4.115 -3.167 1.00 92.06 97 ALA A O 1
ATOM 738 N N . GLU A 1 98 ? 9.329 -5.576 -3.364 1.00 91.94 98 GLU A N 1
ATOM 739 C CA . GLU A 1 98 ? 9.811 -6.224 -4.592 1.00 91.94 98 GLU A CA 1
ATOM 740 C C . GLU A 1 98 ? 9.884 -5.219 -5.750 1.00 91.94 98 GLU A C 1
ATOM 742 O O . GLU A 1 98 ? 10.941 -5.056 -6.357 1.00 91.94 98 GLU A O 1
ATOM 747 N N . ILE A 1 99 ? 8.813 -4.446 -5.974 1.00 91.06 99 ILE A N 1
ATOM 748 C CA . ILE A 1 99 ? 8.786 -3.388 -6.997 1.00 91.06 99 ILE A CA 1
ATOM 749 C C . ILE A 1 99 ? 9.934 -2.387 -6.793 1.00 91.06 99 ILE A C 1
ATOM 751 O O . ILE A 1 99 ? 10.622 -2.024 -7.746 1.00 91.06 99 ILE A O 1
ATOM 755 N N . MET A 1 100 ? 10.169 -1.934 -5.559 1.00 91.56 100 MET A N 1
ATOM 756 C CA . MET A 1 100 ? 11.265 -1.006 -5.259 1.00 91.56 100 MET A CA 1
ATOM 757 C C . MET A 1 100 ? 12.637 -1.619 -5.556 1.00 91.56 100 MET A C 1
ATOM 759 O O . MET A 1 100 ? 13.514 -0.939 -6.092 1.00 91.56 100 MET A O 1
ATOM 763 N N . GLN A 1 101 ? 12.837 -2.895 -5.225 1.00 89.81 101 GLN A N 1
ATOM 764 C CA . GLN A 1 101 ? 14.090 -3.591 -5.502 1.00 89.81 101 GLN A CA 1
ATOM 765 C C . GLN A 1 101 ? 14.349 -3.712 -7.008 1.00 89.81 101 GLN A C 1
ATOM 767 O O . GLN A 1 101 ? 15.464 -3.420 -7.451 1.00 89.81 101 GLN A O 1
ATOM 772 N N . ASP A 1 102 ? 13.330 -4.081 -7.781 1.00 88.50 102 ASP A N 1
ATOM 773 C CA . ASP A 1 102 ? 13.425 -4.227 -9.234 1.00 88.50 102 ASP A CA 1
ATOM 774 C C . ASP A 1 102 ? 13.751 -2.889 -9.904 1.00 88.50 102 ASP A C 1
ATOM 776 O O . ASP A 1 102 ? 14.680 -2.790 -10.707 1.00 88.50 102 ASP A O 1
ATOM 780 N N . LEU A 1 103 ? 13.063 -1.816 -9.508 1.00 88.06 103 LEU A N 1
ATOM 781 C CA . LEU A 1 103 ? 13.312 -0.474 -10.042 1.00 88.06 103 LEU A CA 1
ATOM 782 C C . LEU A 1 103 ? 14.716 0.039 -9.688 1.00 88.06 103 LEU A C 1
ATOM 784 O O . LEU A 1 103 ? 15.365 0.696 -10.503 1.00 88.06 103 LEU A O 1
ATOM 788 N N . LYS A 1 104 ? 15.240 -0.325 -8.512 1.00 86.56 104 LYS A N 1
ATOM 789 C CA . LYS A 1 104 ? 16.613 0.010 -8.107 1.00 86.56 104 LYS A CA 1
ATOM 790 C C . LYS A 1 104 ? 17.676 -0.703 -8.943 1.00 86.56 104 LYS A C 1
ATOM 792 O O . LYS A 1 104 ? 18.800 -0.210 -9.058 1.00 86.56 104 LYS A O 1
ATOM 797 N N . HIS A 1 105 ? 17.360 -1.869 -9.500 1.00 80.94 105 HIS A N 1
ATOM 798 C CA . HIS A 1 105 ? 18.261 -2.563 -10.415 1.00 80.94 105 HIS A CA 1
ATOM 799 C C . HIS A 1 105 ? 18.379 -1.808 -11.744 1.00 80.94 105 HIS A C 1
ATOM 801 O O . HIS A 1 105 ? 19.499 -1.542 -12.177 1.00 80.94 105 HIS A O 1
ATOM 807 N N . VAL A 1 106 ? 17.250 -1.349 -12.298 1.00 79.00 106 VAL A N 1
ATOM 808 C CA . VAL A 1 106 ? 17.182 -0.556 -13.542 1.00 79.00 106 VAL A CA 1
ATOM 809 C C . VAL A 1 106 ? 18.000 0.737 -13.435 1.00 79.00 106 VAL A C 1
ATOM 811 O O . VAL A 1 106 ? 18.757 1.080 -14.341 1.00 79.00 106 VAL A O 1
ATOM 814 N N . GLN A 1 107 ? 17.932 1.420 -12.288 1.00 72.31 107 GLN A N 1
ATOM 815 C CA . GLN A 1 107 ? 18.726 2.628 -12.017 1.00 72.31 107 GLN A CA 1
ATOM 816 C C . GLN A 1 107 ? 20.242 2.391 -12.084 1.00 72.31 107 GLN A C 1
ATOM 818 O O . GLN A 1 107 ? 20.987 3.290 -12.463 1.00 72.31 107 GLN A O 1
ATOM 823 N N . LYS A 1 108 ? 20.720 1.203 -11.690 1.00 70.69 108 LYS A N 1
ATOM 824 C CA . LYS A 1 108 ? 22.156 0.880 -11.659 1.00 70.69 108 LYS A CA 1
ATOM 825 C C . LYS A 1 108 ? 22.716 0.491 -13.023 1.00 70.69 108 LYS A C 1
ATOM 827 O O . LYS A 1 108 ? 23.914 0.646 -13.227 1.00 70.69 108 LYS A O 1
ATOM 832 N N . GLU A 1 109 ? 21.882 -0.042 -13.910 1.00 67.69 109 GLU A N 1
ATOM 833 C CA . GLU A 1 109 ? 22.286 -0.475 -15.254 1.00 67.69 109 GLU A CA 1
ATOM 834 C C . GLU A 1 109 ? 22.221 0.653 -16.293 1.00 67.69 109 GLU A C 1
ATOM 836 O O . GLU A 1 109 ? 22.861 0.566 -17.336 1.00 67.69 109 GLU A O 1
ATOM 841 N N . GLY A 1 110 ? 21.475 1.724 -16.005 1.00 56.84 110 GLY A N 1
ATOM 842 C CA . GLY A 1 110 ? 21.379 2.917 -16.850 1.00 56.84 110 GLY A CA 1
ATOM 843 C C . GLY A 1 110 ? 22.498 3.955 -16.670 1.00 56.84 110 GLY A C 1
ATOM 844 O O . GLY A 1 110 ? 22.360 5.054 -17.210 1.00 56.84 110 GLY A O 1
ATOM 845 N N . VAL A 1 111 ? 23.559 3.639 -15.910 1.00 49.38 111 VAL A N 1
ATOM 846 C CA . VAL A 1 111 ? 24.737 4.499 -15.648 1.00 49.38 111 VAL A CA 1
ATOM 847 C C . VAL A 1 111 ? 25.965 3.985 -16.386 1.00 49.38 111 VAL A C 1
ATOM 849 O O . VAL A 1 111 ? 26.245 2.771 -16.291 1.00 49.38 111 VAL A O 1
#

Foldseek 3Di:
DDLDQPDDPVPDAADVSLVSRVVCLVVLLPDALVRLVRNLVNLVRHLVVLVVVLVVLVVVLVCLVPDDPVPHDDPVVSVVVNVVSCVVSVVVNVVSVVSNVSSVVSNVVND

Secondary structure (DSSP, 8-state):
--------TT---SHHHHHHTHHHHTTGGG--HHHHHHHHHHHHHHHHHHHHHHHHHHHHHHHHHTS-TTTPPPHHHHHHHHHHHHHHHHHHHHHHHHHHHHHHHHHHH--

Radius of gyration: 18.53 Å; chains: 1; bounding box: 46×27×57 Å

pLDDT: mean 82.2, std 12.68, range [38.34, 92.5]

Sequence (111 aa):
MNNRLTVNKFHYSGLPELLGNTHALANSERLSPEDADYLHSCADSAMVSLGSLLETFGRLVEVNSHATEVHRIENETVVQAVLDMNTIVGGLMPVLAEIMQDLKHVQKEGV

Organism: NCBI:txid1470200